Protein AF-A0ABD5MRT3-F1 (afdb_monomer_lite)

Foldseek 3Di:
DPDLVVLVVVLVVLVPDDQDDDVCSVVVVVVSVVVNVVSVVVNVCVVDVPPD

pLDDT: mean 76.45, std 9.55, range [50.91, 87.69]

Secondary structure (DSSP, 8-state):
---HHHHHHHHHHHHH-----STTHHHHHHHHHHHHHHHHHHHHHHHS----

Sequence (52 aa):
MRSENDIRKRLKIFKENKIVRGPYSELKTIAWKATKQALEWVLEETENPLTY

Radius of gyration: 13.47 Å; chains: 1; bounding box: 27×26×39 Å

Structure (mmCIF, N/CA/C/O backbone):
data_AF-A0ABD5MRT3-F1
#
_entry.id   AF-A0ABD5MRT3-F1
#
loop_
_atom_site.group_PDB
_atom_site.id
_atom_site.type_symbol
_atom_site.label_atom_id
_atom_site.label_alt_id
_atom_site.label_comp_id
_atom_site.label_asym_id
_atom_site.label_entity_id
_atom_site.label_seq_id
_atom_site.pdbx_PDB_ins_code
_atom_site.Cartn_x
_atom_site.Cartn_y
_atom_site.Cartn_z
_atom_site.occupancy
_atom_site.B_iso_or_equiv
_atom_site.auth_seq_id
_atom_site.auth_comp_id
_atom_site.auth_asym_id
_atom_site.auth_atom_id
_atom_site.pdbx_PDB_model_num
ATOM 1 N N . MET A 1 1 ? -15.078 11.273 3.185 1.00 57.06 1 MET A N 1
ATOM 2 C CA . MET A 1 1 ? -13.974 10.343 3.518 1.00 57.06 1 MET A CA 1
ATOM 3 C C . MET A 1 1 ? -14.163 9.048 2.740 1.00 57.06 1 MET A C 1
ATOM 5 O O . MET A 1 1 ? -15.301 8.620 2.596 1.00 57.06 1 MET A O 1
ATOM 9 N N . ARG A 1 2 ? -13.093 8.447 2.196 1.00 62.84 2 ARG A N 1
ATOM 10 C CA . ARG A 1 2 ? -13.155 7.046 1.724 1.00 62.84 2 ARG A CA 1
ATOM 11 C C . ARG A 1 2 ? -13.371 6.137 2.936 1.00 62.84 2 ARG A C 1
ATOM 13 O O . ARG A 1 2 ? -12.903 6.481 4.015 1.00 62.84 2 ARG A O 1
ATOM 20 N N . SER A 1 3 ? -14.069 5.015 2.764 1.00 78.31 3 SER A N 1
ATOM 21 C CA . SER A 1 3 ? -14.284 4.084 3.874 1.00 78.31 3 SER A CA 1
ATOM 22 C C . SER A 1 3 ? -12.952 3.454 4.303 1.00 78.31 3 SER A C 1
ATOM 24 O O . SER A 1 3 ? -12.124 3.112 3.456 1.00 78.31 3 SER A O 1
ATOM 26 N N . GLU A 1 4 ? -12.733 3.290 5.608 1.00 77.56 4 GLU A N 1
ATOM 27 C CA . GLU A 1 4 ? -11.544 2.632 6.182 1.00 77.56 4 GLU A CA 1
ATOM 28 C C . GLU A 1 4 ? -11.293 1.255 5.538 1.00 77.56 4 GLU A C 1
ATOM 30 O O . GLU A 1 4 ? -10.170 0.871 5.203 1.00 77.56 4 GLU A O 1
ATOM 35 N N . ASN A 1 5 ? -12.385 0.545 5.250 1.00 80.19 5 ASN A N 1
ATOM 36 C CA . ASN A 1 5 ? -12.373 -0.765 4.616 1.00 80.19 5 ASN A CA 1
ATOM 37 C C . ASN A 1 5 ? -11.810 -0.720 3.177 1.00 80.19 5 ASN A C 1
ATOM 39 O O . ASN A 1 5 ? -11.095 -1.631 2.753 1.00 80.19 5 ASN A O 1
ATOM 43 N N . ASP A 1 6 ? -12.062 0.361 2.431 1.00 81.19 6 ASP A N 1
ATOM 44 C CA . ASP A 1 6 ? -11.472 0.571 1.102 1.00 81.19 6 ASP A CA 1
ATOM 45 C C . ASP A 1 6 ? -9.974 0.885 1.175 1.00 81.19 6 ASP A C 1
ATOM 47 O O . ASP A 1 6 ? -9.215 0.484 0.285 1.00 81.19 6 ASP A O 1
ATOM 51 N N . ILE A 1 7 ? -9.529 1.574 2.230 1.00 80.38 7 ILE A N 1
ATOM 52 C CA . ILE A 1 7 ? -8.107 1.860 2.459 1.00 80.38 7 ILE A CA 1
ATOM 53 C C . ILE A 1 7 ? -7.360 0.560 2.778 1.00 80.38 7 ILE A C 1
ATOM 55 O O . ILE A 1 7 ? -6.341 0.269 2.145 1.00 80.38 7 ILE A O 1
ATOM 59 N N . ARG A 1 8 ? -7.917 -0.288 3.652 1.00 80.00 8 ARG A N 1
ATOM 60 C CA . ARG A 1 8 ? -7.355 -1.613 3.972 1.00 80.00 8 ARG A CA 1
ATOM 61 C C . ARG A 1 8 ? -7.283 -2.532 2.747 1.00 80.00 8 ARG A C 1
ATOM 63 O O . ARG A 1 8 ? -6.253 -3.169 2.516 1.00 80.00 8 ARG A O 1
ATOM 70 N N . LYS A 1 9 ? -8.323 -2.556 1.902 1.00 85.12 9 LYS A N 1
ATOM 71 C CA . LYS A 1 9 ? -8.297 -3.293 0.621 1.00 85.12 9 LYS A CA 1
ATOM 72 C C . LYS A 1 9 ? -7.177 -2.807 -0.298 1.00 85.12 9 LYS A C 1
ATOM 74 O O . LYS A 1 9 ? -6.473 -3.626 -0.885 1.00 85.12 9 LYS A O 1
ATOM 79 N N . ARG A 1 10 ? -6.977 -1.489 -0.406 1.00 81.50 10 ARG A N 1
ATOM 80 C CA . ARG A 1 10 ? -5.885 -0.918 -1.208 1.00 81.50 10 ARG A CA 1
ATOM 81 C C . ARG A 1 10 ? -4.524 -1.303 -0.646 1.00 81.50 10 ARG A C 1
ATOM 83 O O . ARG A 1 10 ? -3.701 -1.791 -1.408 1.00 81.50 10 ARG A O 1
ATOM 90 N N . LEU A 1 11 ? -4.298 -1.190 0.661 1.00 81.25 11 LEU A N 1
ATOM 91 C CA . LEU A 1 11 ? -3.033 -1.607 1.279 1.00 81.25 11 LEU A CA 1
ATOM 92 C C . LEU A 1 11 ? -2.705 -3.087 1.030 1.00 81.25 11 LEU A C 1
ATOM 94 O O . LEU A 1 11 ? -1.546 -3.427 0.786 1.00 81.25 11 LEU A O 1
ATOM 98 N N . LYS A 1 12 ? -3.718 -3.960 0.997 1.00 84.12 12 LYS A N 1
ATOM 99 C CA . LYS A 1 12 ? -3.536 -5.370 0.626 1.00 84.12 12 LYS A CA 1
ATOM 100 C C . LYS A 1 12 ? -3.036 -5.531 -0.817 1.00 84.12 12 LYS A C 1
ATOM 102 O O . LYS A 1 12 ? -2.056 -6.235 -1.042 1.00 84.12 12 LYS A O 1
ATOM 107 N N . ILE A 1 13 ? -3.618 -4.793 -1.765 1.00 82.44 13 ILE A N 1
ATOM 108 C CA . ILE A 1 13 ? -3.161 -4.743 -3.168 1.00 82.44 13 ILE A CA 1
ATOM 109 C C . ILE A 1 13 ? -1.725 -4.197 -3.264 1.00 82.44 13 ILE A C 1
ATOM 111 O O . ILE A 1 13 ? -0.925 -4.676 -4.071 1.00 82.44 13 ILE A O 1
ATOM 115 N N . PHE A 1 14 ? -1.369 -3.222 -2.420 1.00 78.38 14 PHE A N 1
ATOM 116 C CA . PHE A 1 14 ? -0.005 -2.690 -2.332 1.00 78.38 14 PHE A CA 1
ATOM 117 C C . PHE A 1 14 ? 1.019 -3.735 -1.865 1.00 78.38 14 PHE A C 1
ATOM 119 O O . PHE A 1 14 ? 2.171 -3.683 -2.296 1.00 78.38 14 PHE A O 1
ATOM 126 N N . LYS A 1 15 ? 0.603 -4.675 -1.007 1.00 75.06 15 LYS A N 1
ATOM 127 C CA . LYS A 1 15 ? 1.440 -5.752 -0.456 1.00 75.06 15 LYS A CA 1
ATOM 128 C C . LYS A 1 15 ? 1.609 -6.932 -1.421 1.00 75.06 15 LYS A C 1
ATOM 130 O O . LYS A 1 15 ? 2.660 -7.565 -1.422 1.00 75.06 15 LYS A O 1
ATOM 135 N N . GLU A 1 16 ? 0.590 -7.225 -2.226 1.00 78.56 16 GLU A N 1
ATOM 136 C CA . GLU A 1 16 ? 0.586 -8.356 -3.168 1.00 78.56 16 GLU A CA 1
ATOM 137 C C . GLU A 1 16 ? 1.279 -8.033 -4.503 1.00 78.56 16 GLU A C 1
ATOM 139 O O . GLU A 1 16 ? 1.877 -8.916 -5.123 1.00 78.56 16 GLU A O 1
ATOM 144 N N . ASN A 1 17 ? 1.265 -6.771 -4.942 1.00 71.94 17 ASN A N 1
ATOM 145 C CA . ASN A 1 17 ? 1.916 -6.372 -6.190 1.00 71.94 17 ASN A CA 1
ATOM 146 C C . ASN A 1 17 ? 3.445 -6.345 -6.055 1.00 71.94 17 ASN A C 1
ATOM 148 O O . ASN A 1 17 ? 4.023 -5.513 -5.354 1.00 71.94 17 ASN A O 1
ATOM 152 N N . LYS A 1 18 ? 4.119 -7.232 -6.794 1.00 64.88 18 LYS A N 1
ATOM 153 C CA . LYS A 1 18 ? 5.577 -7.194 -6.964 1.00 64.88 18 LYS A CA 1
ATOM 154 C C . LYS A 1 18 ? 5.975 -6.007 -7.841 1.00 64.88 18 LYS A C 1
ATOM 156 O O . LYS A 1 18 ? 5.368 -5.759 -8.880 1.00 64.88 18 LYS A O 1
ATOM 161 N N . ILE A 1 19 ? 7.036 -5.307 -7.439 1.00 65.81 19 ILE A N 1
ATOM 162 C CA . ILE A 1 19 ? 7.630 -4.214 -8.216 1.00 65.81 19 ILE A CA 1
ATOM 163 C C . ILE A 1 19 ? 8.099 -4.777 -9.562 1.00 65.81 19 ILE A C 1
ATOM 165 O O . ILE A 1 19 ? 9.033 -5.580 -9.625 1.00 65.81 19 ILE A O 1
ATOM 169 N N . VAL A 1 20 ? 7.438 -4.362 -10.641 1.00 65.06 20 VAL A N 1
ATOM 170 C CA . VAL A 1 20 ? 7.803 -4.742 -12.008 1.00 65.06 20 VAL A CA 1
ATOM 171 C C . VAL A 1 20 ? 9.058 -3.965 -12.412 1.00 65.06 20 VAL A C 1
ATOM 173 O O . VAL A 1 20 ? 9.095 -2.736 -12.315 1.00 65.06 20 VAL A O 1
ATOM 176 N N . ARG A 1 21 ? 10.100 -4.679 -12.852 1.00 67.31 21 ARG A N 1
ATOM 177 C CA . ARG A 1 21 ? 11.346 -4.073 -13.344 1.00 67.31 21 ARG A CA 1
ATOM 178 C C . ARG A 1 21 ? 11.139 -3.562 -14.770 1.00 67.31 21 ARG A C 1
ATOM 180 O O . ARG A 1 21 ? 10.654 -4.296 -15.623 1.00 67.31 21 ARG A O 1
ATOM 187 N N . GLY A 1 22 ? 11.506 -2.310 -15.018 1.00 74.25 22 GLY A N 1
ATOM 188 C CA . GLY A 1 22 ? 11.386 -1.661 -16.322 1.00 74.25 22 GLY A CA 1
ATOM 189 C C . GLY A 1 22 ? 11.902 -0.221 -16.273 1.00 74.25 22 GLY A C 1
ATOM 190 O O . GLY A 1 22 ? 12.200 0.278 -15.186 1.00 74.25 22 GLY A O 1
ATOM 191 N N . PRO A 1 23 ? 12.004 0.474 -17.417 1.00 68.75 23 PRO A N 1
ATOM 192 C CA . PRO A 1 23 ? 12.350 1.890 -17.416 1.00 68.75 23 PRO A CA 1
ATOM 193 C C . PRO A 1 23 ? 11.351 2.656 -16.533 1.00 68.75 23 PRO A C 1
ATOM 195 O O . PRO A 1 23 ? 10.146 2.390 -16.562 1.00 68.75 23 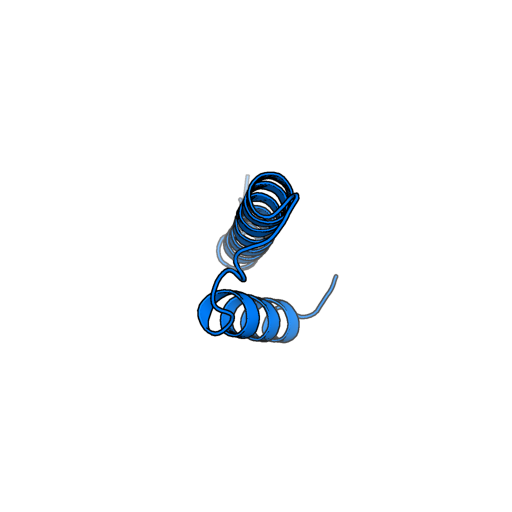PRO A O 1
ATOM 198 N N . TYR A 1 24 ? 11.863 3.566 -15.700 1.00 75.25 24 TYR A N 1
ATOM 199 C CA . TYR A 1 24 ? 11.104 4.301 -14.675 1.00 75.25 24 TYR A CA 1
ATOM 200 C C . TYR A 1 24 ? 10.560 3.463 -13.500 1.00 75.25 24 TYR A C 1
ATOM 202 O O . TYR A 1 24 ? 9.709 3.947 -12.747 1.00 75.25 24 TYR A O 1
ATOM 210 N N . SER A 1 25 ? 11.038 2.229 -13.284 1.00 79.31 25 SER A N 1
ATOM 211 C CA . SER A 1 25 ? 10.623 1.417 -12.127 1.00 79.31 25 SER A CA 1
ATOM 212 C C . SER A 1 25 ? 10.960 2.073 -10.789 1.00 79.31 25 SER A C 1
ATOM 214 O O . SER A 1 25 ? 10.220 1.894 -9.825 1.00 79.31 25 SER A O 1
ATOM 216 N N . GLU A 1 26 ? 12.033 2.863 -10.720 1.00 79.00 26 GLU A N 1
ATOM 217 C CA . GLU A 1 26 ? 12.425 3.591 -9.506 1.00 79.00 26 GLU A CA 1
ATOM 218 C C . GLU A 1 26 ? 11.412 4.675 -9.136 1.00 79.00 26 GLU A C 1
ATOM 220 O O . GLU A 1 26 ? 10.893 4.666 -8.023 1.00 79.00 26 GLU A O 1
ATOM 225 N N . LEU A 1 27 ? 11.039 5.542 -10.085 1.00 81.69 27 LEU A N 1
ATOM 226 C CA . LEU A 1 27 ? 10.028 6.582 -9.859 1.00 81.69 27 LEU A CA 1
ATOM 227 C C . LEU A 1 27 ? 8.672 5.978 -9.488 1.00 81.69 27 LEU A C 1
ATOM 229 O O . LEU A 1 27 ? 8.024 6.436 -8.547 1.00 81.69 27 LEU A O 1
ATOM 233 N N . LYS A 1 28 ? 8.267 4.899 -10.172 1.00 81.44 28 LYS A N 1
ATOM 234 C CA . LYS A 1 28 ? 7.052 4.152 -9.818 1.00 81.44 28 LYS A CA 1
ATOM 235 C C . LYS A 1 28 ? 7.141 3.579 -8.406 1.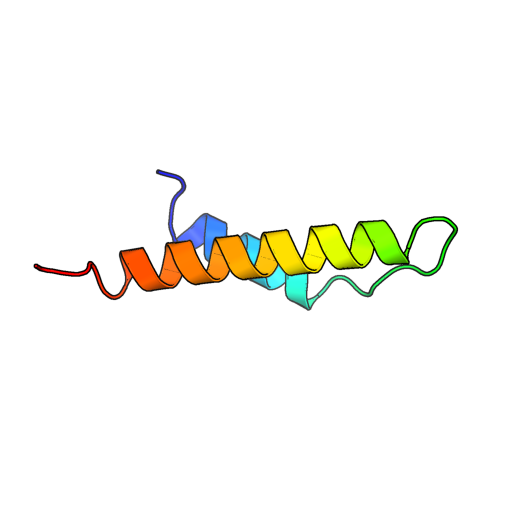00 81.44 28 LYS A C 1
ATOM 237 O O . LYS A 1 28 ? 6.166 3.663 -7.671 1.00 81.44 28 LYS A O 1
ATOM 242 N N . THR A 1 29 ? 8.298 3.056 -8.002 1.00 82.81 29 THR A N 1
ATOM 243 C CA . THR A 1 29 ? 8.518 2.530 -6.645 1.00 82.81 29 THR A CA 1
ATOM 244 C C . THR A 1 29 ? 8.438 3.633 -5.592 1.00 82.81 29 THR A C 1
ATOM 246 O O . THR A 1 29 ? 7.839 3.422 -4.539 1.00 82.81 29 THR A O 1
ATOM 249 N N . ILE A 1 30 ? 9.000 4.812 -5.864 1.00 85.00 30 ILE A N 1
ATOM 250 C CA . ILE A 1 30 ? 8.936 5.969 -4.961 1.00 85.00 30 ILE A CA 1
ATOM 251 C C . ILE A 1 30 ? 7.484 6.424 -4.793 1.00 85.00 30 ILE A C 1
ATOM 253 O O . ILE A 1 30 ? 7.001 6.511 -3.664 1.00 85.00 30 ILE A O 1
ATOM 257 N N . ALA A 1 31 ? 6.759 6.627 -5.897 1.00 85.19 31 ALA A N 1
ATOM 258 C CA . ALA A 1 31 ? 5.344 6.995 -5.863 1.00 85.19 31 ALA A CA 1
ATOM 259 C C . ALA A 1 31 ? 4.496 5.936 -5.137 1.00 85.19 31 ALA A C 1
ATOM 261 O O . ALA A 1 31 ? 3.621 6.270 -4.337 1.00 85.19 31 ALA A O 1
ATOM 262 N N . TRP A 1 32 ? 4.793 4.652 -5.357 1.00 83.88 32 TRP A N 1
ATOM 263 C CA . TRP A 1 32 ? 4.131 3.531 -4.690 1.00 83.88 32 TRP A CA 1
ATOM 264 C C . TRP A 1 32 ? 4.343 3.558 -3.174 1.00 83.88 32 TRP A C 1
ATOM 266 O O . TRP A 1 32 ? 3.383 3.463 -2.412 1.00 83.88 32 TRP A O 1
ATOM 276 N N . LYS A 1 33 ? 5.590 3.744 -2.724 1.00 85.56 33 LYS A N 1
ATOM 277 C CA . LYS A 1 33 ? 5.928 3.857 -1.298 1.00 85.56 33 LYS A CA 1
ATOM 278 C C . LYS A 1 33 ? 5.265 5.071 -0.650 1.00 85.56 33 LYS A C 1
ATOM 280 O O . LYS A 1 33 ? 4.671 4.923 0.411 1.00 85.56 33 LYS A O 1
ATOM 285 N N . ALA A 1 34 ? 5.308 6.232 -1.304 1.00 87.69 34 ALA A N 1
ATOM 286 C CA . ALA A 1 34 ? 4.671 7.449 -0.801 1.00 87.69 34 ALA A CA 1
ATOM 287 C C . ALA A 1 34 ? 3.150 7.276 -0.657 1.00 87.69 34 ALA A C 1
ATOM 289 O O . ALA A 1 34 ? 2.570 7.649 0.359 1.00 87.69 34 ALA A O 1
ATOM 290 N N . THR A 1 35 ? 2.513 6.636 -1.642 1.00 86.25 35 THR A N 1
ATOM 291 C CA . THR A 1 35 ? 1.069 6.362 -1.602 1.00 86.25 35 THR A CA 1
ATOM 292 C C . THR A 1 35 ? 0.715 5.385 -0.482 1.00 86.25 35 THR A C 1
ATOM 294 O O . THR A 1 35 ? -0.270 5.601 0.220 1.00 86.25 35 THR A O 1
ATOM 297 N N . LYS A 1 36 ? 1.518 4.331 -0.281 1.00 87.38 36 LYS A N 1
ATOM 298 C CA . LYS A 1 36 ? 1.345 3.393 0.836 1.00 87.38 36 LYS A CA 1
ATOM 299 C C . LYS A 1 36 ? 1.422 4.119 2.183 1.00 87.38 36 LYS A C 1
ATOM 301 O O . LYS A 1 36 ? 0.506 3.974 2.981 1.00 87.38 36 LYS A O 1
ATOM 306 N N . GLN A 1 37 ? 2.457 4.935 2.383 1.00 87.19 37 GLN A N 1
ATOM 307 C CA . GLN A 1 37 ? 2.666 5.686 3.623 1.00 87.19 37 GLN A CA 1
ATOM 308 C C . GLN A 1 37 ? 1.500 6.638 3.921 1.00 87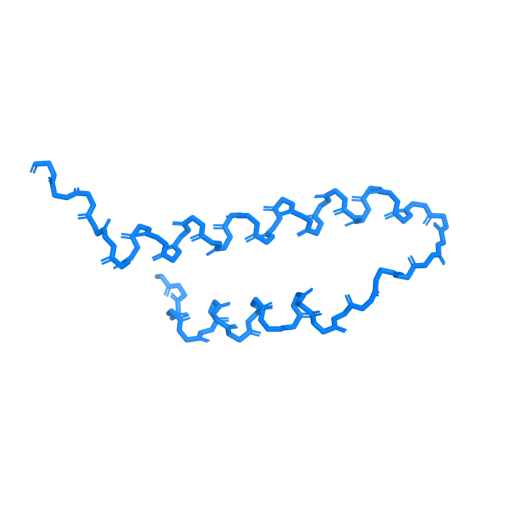.19 37 GLN A C 1
ATOM 310 O O . GLN A 1 37 ? 1.002 6.670 5.039 1.00 87.19 37 GLN A O 1
ATOM 315 N N . ALA A 1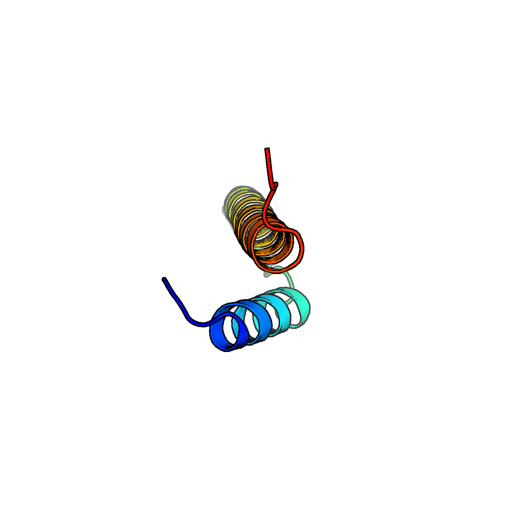 38 ? 1.019 7.370 2.912 1.00 86.69 38 ALA A N 1
ATOM 316 C CA . ALA A 1 38 ? -0.115 8.277 3.075 1.00 86.69 38 ALA A CA 1
ATOM 317 C C . ALA A 1 38 ? -1.402 7.538 3.483 1.00 86.69 38 ALA A C 1
ATOM 319 O O . ALA A 1 38 ? -2.174 8.041 4.291 1.00 86.69 38 ALA A O 1
ATOM 320 N N . LEU A 1 39 ? -1.639 6.339 2.939 1.00 84.75 39 LEU A N 1
ATOM 321 C CA . LEU A 1 39 ? -2.788 5.517 3.326 1.00 84.75 39 LEU A CA 1
ATOM 322 C C . LEU A 1 39 ? -2.660 4.967 4.754 1.00 84.75 39 LEU A C 1
ATOM 324 O O . LEU A 1 39 ? -3.677 4.837 5.427 1.00 84.75 39 LEU A O 1
ATOM 328 N N . GLU A 1 40 ? -1.445 4.654 5.205 1.00 85.12 40 GLU A N 1
ATOM 329 C CA . GLU A 1 40 ? -1.179 4.221 6.583 1.00 85.12 40 GLU A CA 1
ATOM 330 C C . GLU A 1 40 ? -1.408 5.369 7.576 1.00 85.12 40 GLU A C 1
ATOM 332 O O . GLU A 1 40 ? -2.113 5.167 8.558 1.00 85.12 40 GLU A O 1
ATOM 337 N N . TRP A 1 41 ? -0.953 6.589 7.271 1.00 86.88 41 TRP A N 1
ATOM 338 C CA . TRP A 1 41 ? -1.224 7.763 8.114 1.00 86.88 41 TRP A CA 1
ATOM 339 C C . TRP A 1 41 ? -2.709 8.087 8.242 1.00 86.88 41 TRP A C 1
ATOM 341 O O . TRP A 1 41 ? -3.184 8.356 9.338 1.00 86.88 41 TRP A O 1
ATOM 351 N N . VAL A 1 42 ? -3.467 8.013 7.144 1.00 83.44 42 VAL A N 1
ATOM 352 C CA . VAL A 1 42 ? -4.919 8.242 7.205 1.00 83.44 42 VAL A CA 1
ATOM 353 C C . VAL A 1 42 ? -5.608 7.190 8.078 1.00 83.44 42 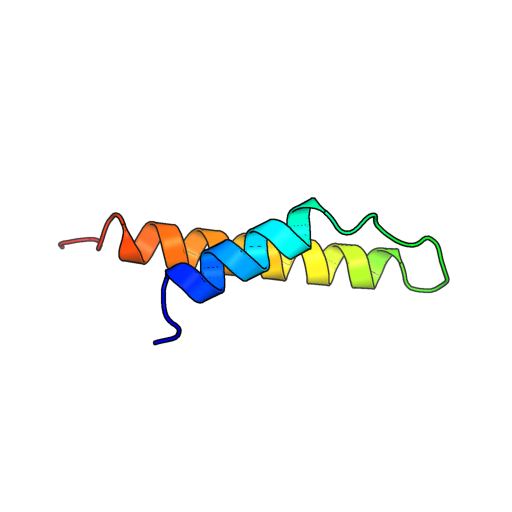VAL A C 1
ATOM 355 O O . VAL A 1 42 ? -6.575 7.517 8.755 1.00 83.44 42 VAL A O 1
ATOM 358 N N . LEU A 1 43 ? -5.126 5.940 8.083 1.00 80.38 43 LEU A N 1
ATOM 359 C CA . LEU A 1 43 ? -5.654 4.918 8.989 1.00 80.38 43 LEU A CA 1
ATOM 360 C C . LEU A 1 43 ? -5.301 5.212 10.448 1.00 80.38 43 LEU A C 1
ATOM 362 O O . LEU A 1 43 ? -6.183 5.126 11.300 1.00 80.38 43 LEU A O 1
ATOM 366 N N . GLU A 1 44 ? -4.057 5.600 10.730 1.00 80.06 44 GLU A N 1
ATOM 367 C CA . GLU A 1 44 ? -3.624 5.974 12.081 1.00 80.06 44 GLU A CA 1
ATOM 368 C C . GLU A 1 44 ? -4.440 7.149 12.636 1.00 80.06 44 GLU A C 1
ATOM 370 O O . GLU A 1 44 ? -4.900 7.076 13.773 1.00 80.06 44 GLU A O 1
ATOM 375 N N . GLU A 1 45 ? -4.703 8.183 11.831 1.00 72.88 45 GLU A N 1
ATOM 376 C CA . GLU A 1 45 ? -5.559 9.313 12.223 1.00 72.88 45 GLU A CA 1
ATOM 377 C C . GLU A 1 45 ? -7.016 8.898 12.480 1.00 72.88 45 GLU A C 1
ATOM 379 O O . GLU A 1 45 ? -7.689 9.497 13.318 1.00 72.88 45 GLU A O 1
ATOM 384 N N . THR A 1 46 ? -7.526 7.884 11.771 1.00 70.62 46 THR A N 1
ATOM 385 C CA . THR A 1 46 ? -8.883 7.367 12.017 1.00 70.62 46 THR A CA 1
ATOM 386 C C . THR A 1 46 ? -8.974 6.448 13.233 1.00 70.62 46 THR A C 1
ATOM 388 O O . THR A 1 46 ? -10.008 6.446 13.896 1.00 70.62 46 THR A O 1
ATOM 391 N N . GLU A 1 47 ? -7.927 5.671 13.531 1.00 66.50 47 GLU A N 1
ATOM 392 C CA . GLU A 1 47 ? -7.896 4.738 14.669 1.00 66.50 47 GLU A CA 1
ATOM 393 C C . GLU A 1 47 ? -7.546 5.455 15.983 1.00 66.50 47 GLU A C 1
ATOM 395 O O . GLU A 1 47 ? -8.116 5.139 17.026 1.00 66.50 47 GLU A O 1
ATOM 400 N N . ASN A 1 48 ? -6.675 6.463 15.924 1.00 64.38 48 ASN A N 1
ATOM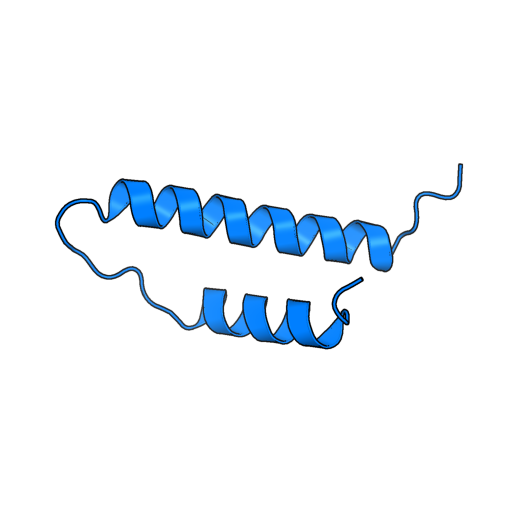 401 C CA . ASN A 1 48 ? -6.349 7.366 17.021 1.00 64.38 48 ASN A CA 1
ATOM 402 C C . ASN A 1 48 ? -6.633 8.805 16.577 1.00 64.38 48 ASN A C 1
ATOM 404 O O . ASN A 1 48 ? -5.695 9.531 16.228 1.00 64.38 48 ASN A O 1
ATOM 408 N N . PRO A 1 49 ? -7.906 9.247 16.581 1.00 62.19 49 PRO A N 1
ATOM 409 C CA . PRO A 1 49 ? -8.192 10.657 16.394 1.00 62.19 49 PRO A CA 1
ATOM 410 C C . PRO A 1 49 ? -7.436 11.397 17.493 1.00 62.19 49 PRO A C 1
ATOM 412 O O . PRO A 1 49 ? -7.678 11.157 18.674 1.00 62.19 49 PRO A O 1
ATOM 415 N N . LEU A 1 50 ? -6.475 12.236 17.102 1.00 58.56 50 LEU A N 1
ATOM 416 C CA . LEU A 1 50 ? -5.758 13.138 17.997 1.00 58.56 50 LEU A CA 1
ATOM 417 C C . LEU A 1 50 ? -6.795 14.039 18.679 1.00 58.56 50 LEU A C 1
ATOM 419 O O . LEU A 1 50 ? -7.126 15.117 18.191 1.00 58.56 50 LEU A O 1
ATOM 423 N N . THR A 1 51 ? -7.360 13.563 19.786 1.00 50.91 51 THR A N 1
ATOM 424 C CA . THR A 1 51 ? -8.113 14.366 20.738 1.00 50.91 51 THR A CA 1
ATOM 425 C C . THR A 1 51 ? -7.106 15.300 21.388 1.00 50.91 51 THR A C 1
ATOM 427 O O . THR A 1 51 ? -6.365 14.885 22.280 1.00 50.91 51 THR A O 1
ATOM 430 N N . TYR A 1 52 ? -7.030 16.518 20.856 1.00 52.38 52 TYR A N 1
ATOM 431 C CA . TYR A 1 52 ? -6.476 17.678 21.549 1.00 52.38 52 TYR A CA 1
ATOM 432 C C . TYR A 1 52 ? -7.433 18.147 22.644 1.00 52.38 52 TYR A C 1
ATOM 434 O O . TYR A 1 52 ? -8.665 18.071 22.418 1.00 52.38 52 TYR A O 1
#